Protein AF-A0A800J7D3-F1 (afdb_monomer)

Radius of gyration: 22.65 Å; Cα contacts (8 Å, |Δi|>4): 263; chains: 1; bounding box: 92×36×37 Å

Sequence (160 aa):
MRIATALFLLLSVSVANAQTPGSCELGTAQGDLSVSNVFARVFNTGSLFYGNTTTSGDGYVVPKFSGTSPMFAAGLWIGGTVDGDLRVAGSRYAGFTFWPGPLGEGAALPDPDDCSAYDRIYVVSQADVARYEGGEEPSADLAAWPVGLGAPAVTASGAP

Secondary structure (DSSP, 8-state):
-----------------PPPPPSSPPP--EEEE--TT-EEEEETTSEESB-TTSSTTBSEESSTTS---S-S-EE--EEEEETTEEEEE--SSS-----SS--BGGGBPPPTTTGGGG-------HHHHHHHHTTPPPPHHHHT--GGGTPPP--TTS--

Nearest PDB structures (foldseek):
  1xmw-assembly1_A  TM=3.090E-01  e=7.154E+00  unclassified
  3t2o-assembly1_B  TM=3.797E-01  e=9.828E+00  Escherichia coli K-12

Structure (mmCIF, N/CA/C/O backbone):
data_AF-A0A800J7D3-F1
#
_entry.id   AF-A0A800J7D3-F1
#
loop_
_atom_site.group_PDB
_atom_site.id
_atom_site.type_symbol
_atom_site.label_atom_id
_atom_site.label_alt_id
_atom_site.label_comp_id
_atom_site.label_asym_id
_atom_site.label_entity_id
_atom_site.label_seq_id
_atom_site.pdbx_PDB_ins_code
_atom_site.Cartn_x
_atom_site.Cartn_y
_atom_site.Cartn_z
_atom_site.occupancy
_atom_site.B_iso_or_equiv
_atom_site.auth_seq_id
_atom_site.auth_comp_id
_atom_site.auth_asym_id
_atom_site.auth_atom_id
_atom_site.pdbx_PDB_model_num
ATOM 1 N N . MET A 1 1 ? 70.742 -3.057 11.260 1.00 38.47 1 MET A N 1
ATOM 2 C CA . MET A 1 1 ? 69.594 -2.286 10.736 1.00 38.47 1 MET A CA 1
ATOM 3 C C . MET A 1 1 ? 68.434 -3.260 10.554 1.00 38.47 1 MET A C 1
ATOM 5 O O . MET A 1 1 ? 68.506 -4.097 9.668 1.00 38.47 1 MET A O 1
ATOM 9 N N . ARG A 1 2 ? 67.459 -3.280 11.473 1.00 38.62 2 ARG A N 1
ATOM 10 C CA . ARG A 1 2 ? 66.300 -4.189 11.411 1.00 38.62 2 ARG A CA 1
ATOM 11 C C . ARG A 1 2 ? 65.161 -3.448 10.716 1.00 38.62 2 ARG A C 1
ATOM 13 O O . ARG A 1 2 ? 64.673 -2.462 11.253 1.00 38.62 2 ARG A O 1
ATOM 20 N N . ILE A 1 3 ? 64.806 -3.884 9.512 1.00 45.62 3 ILE A N 1
ATOM 21 C CA . ILE A 1 3 ? 63.711 -3.313 8.726 1.00 45.62 3 ILE A CA 1
ATOM 22 C C . ILE A 1 3 ? 62.422 -3.956 9.242 1.00 45.62 3 ILE A C 1
ATOM 24 O O . ILE A 1 3 ? 62.222 -5.156 9.077 1.00 45.62 3 ILE A O 1
ATOM 28 N N . ALA A 1 4 ? 61.598 -3.178 9.941 1.00 47.19 4 ALA A N 1
ATOM 29 C CA . ALA A 1 4 ? 60.274 -3.603 10.372 1.00 47.19 4 ALA A CA 1
ATOM 30 C C . ALA A 1 4 ? 59.302 -3.430 9.198 1.00 47.19 4 ALA A C 1
ATOM 32 O O . ALA A 1 4 ? 59.005 -2.309 8.787 1.00 47.19 4 ALA A O 1
ATOM 33 N N . THR A 1 5 ? 58.836 -4.541 8.636 1.00 50.44 5 THR A N 1
ATOM 34 C CA . THR A 1 5 ? 57.803 -4.556 7.598 1.00 50.44 5 THR A CA 1
ATOM 35 C C . THR A 1 5 ? 56.455 -4.259 8.250 1.00 50.44 5 THR A C 1
ATOM 37 O O . THR A 1 5 ? 55.902 -5.100 8.956 1.00 50.44 5 THR A O 1
ATOM 40 N N . ALA A 1 6 ? 55.937 -3.047 8.055 1.00 53.97 6 ALA A N 1
ATOM 41 C CA . ALA A 1 6 ? 54.591 -2.684 8.478 1.00 53.97 6 ALA A CA 1
ATOM 42 C C . ALA A 1 6 ? 53.573 -3.342 7.533 1.00 53.97 6 ALA A C 1
ATOM 44 O O . ALA A 1 6 ? 53.457 -2.969 6.366 1.00 53.97 6 ALA A O 1
ATOM 45 N N . LEU A 1 7 ? 52.861 -4.349 8.037 1.00 52.78 7 LEU A N 1
ATOM 46 C CA . LEU A 1 7 ? 51.758 -5.003 7.341 1.00 52.78 7 LEU A CA 1
ATOM 47 C C . LEU A 1 7 ? 50.522 -4.094 7.436 1.00 52.78 7 LEU A C 1
ATOM 49 O O . LEU A 1 7 ? 49.871 -4.031 8.477 1.00 52.78 7 LEU A O 1
ATOM 53 N N . PHE A 1 8 ? 50.223 -3.352 6.3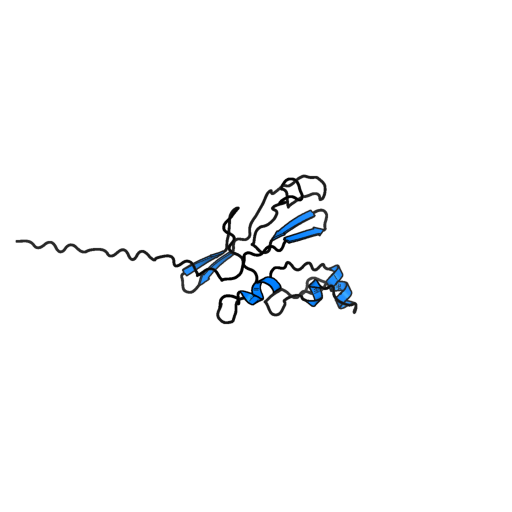70 1.00 52.53 8 PHE A N 1
ATOM 54 C CA . PHE A 1 8 ? 48.992 -2.567 6.263 1.00 52.53 8 PHE A CA 1
ATOM 55 C C . PHE A 1 8 ? 47.810 -3.518 6.025 1.00 52.53 8 PHE A C 1
ATOM 57 O O . PHE A 1 8 ? 47.655 -4.067 4.935 1.00 52.53 8 PHE A O 1
ATOM 64 N N . LEU A 1 9 ? 46.981 -3.727 7.053 1.00 52.44 9 LEU A N 1
ATOM 65 C CA . LEU A 1 9 ? 45.680 -4.379 6.907 1.00 52.44 9 LEU A CA 1
ATOM 66 C C . LEU A 1 9 ? 44.747 -3.431 6.137 1.00 52.44 9 LEU A C 1
ATOM 68 O O . LEU A 1 9 ? 44.285 -2.426 6.678 1.00 52.44 9 LEU A O 1
ATOM 72 N N . LEU A 1 10 ? 44.468 -3.747 4.875 1.00 54.66 10 LEU A N 1
ATOM 73 C CA . LEU A 1 10 ? 43.388 -3.125 4.113 1.00 54.66 10 LEU A CA 1
ATOM 74 C C . LEU A 1 10 ? 42.059 -3.674 4.648 1.00 54.66 10 LEU A C 1
ATOM 76 O O . LEU A 1 10 ? 41.654 -4.777 4.287 1.00 54.66 10 LEU A O 1
ATOM 80 N N . LEU A 1 11 ? 41.387 -2.927 5.530 1.00 57.66 11 LEU A N 1
ATOM 81 C CA . LEU A 1 11 ? 39.975 -3.175 5.813 1.00 57.66 11 LEU A CA 1
ATOM 82 C C . LEU A 1 11 ? 39.183 -2.865 4.539 1.00 57.66 11 LEU A C 1
ATOM 84 O O . LEU A 1 11 ? 39.008 -1.704 4.172 1.00 57.66 11 LEU A O 1
ATOM 88 N N . SER A 1 12 ? 38.704 -3.907 3.865 1.00 55.16 12 SER A N 1
ATOM 89 C CA . SER A 1 12 ? 37.679 -3.798 2.834 1.00 55.16 12 SER A CA 1
ATOM 90 C C . SER A 1 12 ? 36.377 -3.348 3.497 1.00 55.16 12 SER A C 1
ATOM 92 O O . SER A 1 12 ? 35.613 -4.161 4.013 1.00 55.16 12 SER A O 1
ATOM 94 N N . VAL A 1 13 ? 36.151 -2.036 3.538 1.00 54.34 13 VAL A N 1
ATOM 95 C CA . VAL A 1 13 ? 34.847 -1.475 3.888 1.00 54.34 13 VAL A CA 1
ATOM 96 C C . VAL A 1 13 ? 33.938 -1.743 2.696 1.00 54.34 13 VAL A C 1
ATOM 98 O O . VAL A 1 13 ? 34.091 -1.117 1.648 1.00 54.34 13 VAL A O 1
ATOM 101 N N . SER A 1 14 ? 33.025 -2.703 2.830 1.00 59.34 14 SER A N 1
ATOM 102 C CA . SER A 1 14 ? 31.955 -2.899 1.856 1.00 59.34 14 SER A CA 1
ATOM 103 C C . SER A 1 14 ? 31.122 -1.621 1.816 1.00 59.34 14 SER A C 1
ATOM 105 O O . SER A 1 14 ? 30.384 -1.318 2.754 1.00 59.34 14 SER A O 1
ATOM 107 N N . VAL A 1 15 ? 31.276 -0.830 0.757 1.00 50.34 15 VAL A N 1
ATOM 108 C CA . VAL A 1 15 ? 30.365 0.276 0.466 1.00 50.34 15 VAL A CA 1
ATOM 109 C C . VAL A 1 15 ? 29.001 -0.344 0.191 1.00 50.34 15 VAL A C 1
ATOM 111 O O . VAL A 1 15 ? 28.830 -1.063 -0.792 1.00 50.34 15 VAL A O 1
ATOM 114 N N . ALA A 1 16 ? 28.041 -0.103 1.083 1.00 53.47 16 ALA A N 1
ATOM 115 C CA . ALA A 1 16 ? 26.650 -0.432 0.828 1.00 53.47 16 ALA A CA 1
ATOM 116 C C . ALA A 1 16 ? 26.177 0.435 -0.346 1.00 53.47 16 ALA A C 1
ATOM 118 O O . ALA A 1 16 ? 25.929 1.630 -0.188 1.00 53.47 16 ALA A O 1
ATOM 119 N N . ASN A 1 17 ? 26.108 -0.150 -1.540 1.00 44.25 17 ASN A N 1
ATOM 120 C CA . ASN A 1 17 ? 25.505 0.506 -2.689 1.00 44.25 17 ASN A CA 1
ATOM 121 C C . ASN A 1 17 ? 23.988 0.505 -2.477 1.00 44.25 17 ASN A C 1
ATOM 123 O O . ASN A 1 17 ? 23.343 -0.542 -2.552 1.00 44.25 17 ASN A O 1
ATOM 127 N N . ALA A 1 18 ? 23.414 1.674 -2.188 1.00 50.22 18 ALA A N 1
ATOM 128 C CA . ALA A 1 18 ? 21.973 1.848 -2.294 1.00 50.22 18 ALA A CA 1
ATOM 129 C C . ALA A 1 18 ? 21.572 1.602 -3.757 1.00 50.22 18 ALA A C 1
ATOM 131 O O . ALA A 1 18 ? 22.239 2.091 -4.670 1.00 50.22 18 ALA A O 1
ATOM 132 N N . GLN A 1 19 ? 20.515 0.818 -3.984 1.00 53.25 19 GLN A N 1
ATOM 133 C CA . GLN A 1 19 ? 19.935 0.686 -5.322 1.00 53.25 19 GLN A CA 1
ATOM 134 C C . GLN A 1 19 ? 19.548 2.082 -5.819 1.00 53.25 19 GLN A C 1
ATOM 136 O O . GLN A 1 19 ? 19.038 2.887 -5.037 1.00 53.25 19 GLN A O 1
ATOM 141 N N . THR A 1 20 ? 19.797 2.375 -7.096 1.00 57.12 20 THR A N 1
ATOM 142 C CA . THR A 1 20 ? 19.298 3.601 -7.720 1.00 57.12 20 THR A CA 1
ATOM 143 C C . THR A 1 20 ? 17.775 3.619 -7.566 1.00 57.12 20 THR A C 1
ATOM 145 O O . THR A 1 20 ? 17.130 2.675 -8.031 1.00 57.12 20 THR A O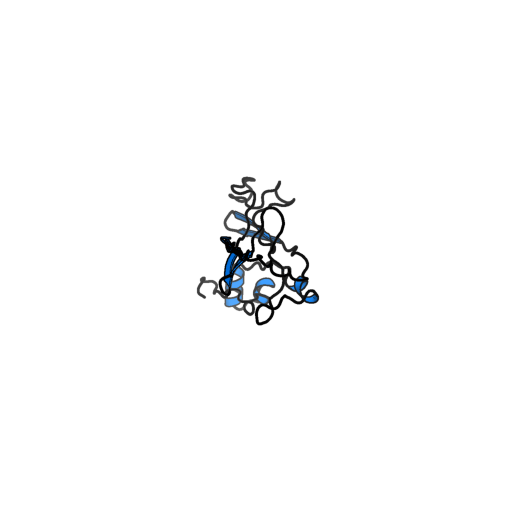 1
ATOM 148 N N . PRO A 1 21 ? 17.189 4.629 -6.895 1.00 59.28 21 PRO A N 1
ATOM 149 C CA . PRO A 1 21 ? 15.741 4.783 -6.865 1.00 59.28 21 PRO A CA 1
ATOM 150 C C . PRO A 1 21 ? 15.219 4.836 -8.302 1.00 59.28 21 PRO A C 1
ATOM 152 O O . PRO A 1 21 ? 15.847 5.468 -9.155 1.00 59.28 21 PRO A O 1
ATOM 155 N N . GLY A 1 22 ? 14.096 4.172 -8.576 1.00 65.75 22 GLY A N 1
ATOM 156 C CA . GLY A 1 22 ? 13.409 4.329 -9.857 1.00 65.75 22 GLY A CA 1
ATOM 157 C C . GLY A 1 22 ? 13.061 5.796 -10.127 1.00 65.75 22 GLY A C 1
ATOM 158 O O . GLY A 1 22 ? 13.012 6.619 -9.214 1.00 65.75 22 GLY A O 1
ATOM 159 N N . SER A 1 23 ? 12.811 6.125 -11.390 1.00 79.00 23 SER A N 1
ATOM 160 C CA . SER A 1 23 ? 12.396 7.467 -11.821 1.00 79.00 23 SER A CA 1
ATOM 161 C C . SER A 1 23 ? 10.894 7.728 -11.667 1.00 79.00 23 SER A C 1
ATOM 163 O O . SER A 1 23 ? 10.440 8.815 -12.009 1.00 79.00 23 SER A O 1
ATOM 165 N N . CYS A 1 24 ? 10.127 6.761 -11.155 1.00 85.94 24 CYS A N 1
ATOM 166 C CA . CYS A 1 24 ? 8.724 6.962 -10.812 1.00 85.94 24 CYS A CA 1
ATOM 167 C C . CYS A 1 24 ? 8.568 8.045 -9.742 1.00 85.94 24 CYS A C 1
ATOM 169 O O . CYS A 1 24 ? 9.312 8.079 -8.755 1.00 85.94 24 CYS A O 1
ATOM 171 N N . GLU A 1 25 ? 7.527 8.862 -9.881 1.00 88.06 25 GLU A N 1
ATOM 172 C CA . GLU A 1 25 ? 7.073 9.702 -8.779 1.00 88.06 25 GLU A CA 1
ATOM 173 C C . GLU A 1 25 ? 6.602 8.844 -7.596 1.00 88.06 25 GLU A C 1
ATOM 175 O O . GLU A 1 25 ? 6.248 7.667 -7.729 1.00 88.06 25 GLU A O 1
ATOM 180 N N . LEU A 1 26 ? 6.635 9.437 -6.403 1.00 88.50 26 LEU A N 1
ATOM 181 C CA . LEU A 1 26 ? 6.123 8.776 -5.214 1.00 88.50 26 LEU A CA 1
ATOM 182 C C . LEU A 1 26 ? 4.608 8.585 -5.350 1.00 88.50 26 LEU A C 1
ATOM 184 O O . LEU A 1 26 ? 3.899 9.533 -5.679 1.00 88.50 26 LEU A O 1
ATOM 188 N N . GLY A 1 27 ? 4.127 7.380 -5.038 1.00 90.50 27 GLY A N 1
ATOM 189 C CA . GLY A 1 27 ? 2.701 7.069 -5.073 1.00 90.50 27 GLY A CA 1
ATOM 190 C C . GLY A 1 27 ? 1.873 7.982 -4.166 1.00 90.50 27 GLY A C 1
ATOM 191 O O . GLY A 1 27 ? 2.297 8.367 -3.071 1.00 90.50 27 GLY A O 1
ATOM 192 N N . THR A 1 28 ? 0.679 8.323 -4.634 1.00 91.88 28 THR A N 1
ATOM 193 C CA . THR A 1 28 ? -0.289 9.173 -3.935 1.00 91.88 28 THR A CA 1
ATOM 194 C C . THR A 1 28 ? -1.571 8.426 -3.573 1.00 91.88 28 THR A C 1
ATOM 196 O O . THR A 1 28 ? -2.398 8.956 -2.823 1.00 91.88 28 THR A O 1
ATOM 199 N N . ALA A 1 29 ? -1.740 7.190 -4.056 1.00 93.38 29 ALA A N 1
ATOM 200 C CA . ALA A 1 29 ? -2.944 6.412 -3.826 1.00 93.38 29 ALA A CA 1
ATOM 201 C C . ALA A 1 29 ? -3.189 6.115 -2.342 1.00 93.38 29 ALA A C 1
ATOM 203 O O . ALA A 1 29 ? -2.306 5.707 -1.580 1.00 93.38 29 ALA A O 1
ATOM 204 N N . GLN A 1 30 ? -4.457 6.255 -1.966 1.00 92.25 30 GLN A N 1
ATOM 205 C CA . GLN A 1 30 ? -4.977 6.005 -0.631 1.00 92.25 30 GLN A CA 1
ATOM 206 C C . GLN A 1 30 ? -6.237 5.147 -0.743 1.00 92.25 30 GLN A C 1
ATOM 208 O O . GLN A 1 30 ? -7.093 5.400 -1.589 1.00 92.25 30 GLN A O 1
ATOM 213 N N . GLY A 1 31 ? -6.364 4.158 0.137 1.00 91.56 31 GLY A N 1
ATOM 214 C CA . GLY A 1 31 ? -7.504 3.251 0.199 1.00 91.56 31 GLY A CA 1
ATOM 215 C C . GLY A 1 31 ? -8.004 3.108 1.628 1.00 91.56 31 GLY A C 1
ATOM 216 O O . GLY A 1 31 ? -7.212 3.116 2.570 1.00 91.56 31 GLY A O 1
ATOM 217 N N . ASP A 1 32 ? -9.318 2.955 1.779 1.00 91.19 32 ASP A N 1
ATOM 218 C CA . ASP A 1 32 ? -9.971 2.809 3.077 1.00 91.19 32 ASP A CA 1
ATOM 219 C C . ASP A 1 32 ? -10.668 1.444 3.163 1.00 91.19 32 ASP A C 1
ATOM 221 O O . ASP A 1 32 ? -11.627 1.159 2.446 1.00 91.19 32 ASP A O 1
ATOM 225 N N . LEU A 1 33 ? -10.214 0.601 4.088 1.00 90.25 33 LEU A N 1
ATOM 226 C CA . LEU A 1 33 ? -10.900 -0.618 4.491 1.00 90.25 33 LEU A CA 1
ATOM 227 C C . LEU A 1 33 ? -11.909 -0.273 5.589 1.00 90.25 33 LEU A C 1
ATOM 229 O O . LEU A 1 33 ? -11.547 0.210 6.660 1.00 90.25 33 LEU A O 1
ATOM 233 N N . SER A 1 34 ? -13.190 -0.520 5.324 1.00 90.88 34 SER A N 1
ATOM 234 C CA . SER A 1 34 ? -14.289 0.006 6.144 1.00 90.88 34 SER A CA 1
ATOM 235 C C . SER A 1 34 ? -15.335 -1.060 6.480 1.00 90.88 34 SER A C 1
ATOM 237 O O . SER A 1 34 ? -16.540 -0.837 6.333 1.00 90.88 34 SER A O 1
ATOM 239 N N . VAL A 1 35 ? -14.877 -2.227 6.932 1.00 90.81 35 VAL A N 1
ATOM 240 C CA . VAL A 1 35 ? -15.676 -3.450 7.123 1.00 90.81 35 VAL A CA 1
ATOM 241 C C . VAL A 1 35 ? -15.542 -3.997 8.546 1.00 90.81 35 VAL A C 1
ATOM 243 O O . VAL A 1 35 ? -14.636 -3.615 9.280 1.00 90.81 35 VAL A O 1
ATOM 246 N N . SER A 1 36 ? -16.450 -4.886 8.959 1.00 91.25 36 SER A N 1
ATOM 247 C CA . SER A 1 36 ? -16.349 -5.634 10.229 1.00 91.25 36 SER A CA 1
ATOM 248 C C . SER A 1 36 ? -16.119 -4.772 11.482 1.00 91.25 36 SER A C 1
ATOM 250 O O . SER A 1 36 ? -15.405 -5.173 12.395 1.00 91.25 36 SER A O 1
ATOM 252 N N . ASN A 1 37 ? -16.736 -3.585 11.539 1.00 94.75 37 ASN A N 1
ATOM 253 C CA . ASN A 1 37 ? -16.579 -2.620 12.636 1.00 94.75 37 ASN A CA 1
ATOM 254 C C . ASN A 1 37 ? -15.138 -2.097 12.828 1.00 94.75 37 ASN A C 1
ATOM 256 O O . ASN A 1 37 ? -14.762 -1.675 13.922 1.00 94.75 37 ASN A O 1
ATOM 260 N N . VAL A 1 38 ? -14.355 -2.081 11.749 1.00 93.81 38 VAL A N 1
ATOM 261 C CA . VAL A 1 38 ? -13.009 -1.510 11.671 1.00 93.81 38 VAL A CA 1
ATOM 262 C C . VAL A 1 38 ? -12.982 -0.461 10.559 1.00 93.81 38 VAL A C 1
ATOM 264 O O . VAL A 1 38 ? -13.587 -0.642 9.499 1.00 93.81 38 VAL A O 1
ATOM 267 N N . PHE A 1 39 ? -12.292 0.649 10.805 1.00 93.50 39 PHE A N 1
ATOM 268 C CA . PHE A 1 39 ? -11.818 1.545 9.753 1.00 93.50 39 PHE A CA 1
ATOM 269 C C . PHE A 1 39 ? -10.294 1.496 9.726 1.00 93.50 39 PHE A C 1
ATOM 271 O O . PHE A 1 39 ? -9.665 1.651 10.771 1.00 93.50 39 PHE A O 1
ATOM 278 N N . ALA A 1 40 ? -9.715 1.282 8.550 1.00 93.88 40 ALA A N 1
ATOM 279 C CA . ALA A 1 40 ? -8.279 1.243 8.349 1.00 93.88 40 ALA A CA 1
ATOM 280 C C . ALA A 1 40 ? -7.912 1.912 7.024 1.00 93.88 40 ALA A C 1
ATOM 282 O O . ALA A 1 40 ? -8.416 1.531 5.973 1.00 93.88 40 ALA A O 1
ATOM 283 N N . ARG A 1 41 ? -7.003 2.877 7.072 1.00 93.25 41 ARG A N 1
ATOM 284 C CA . ARG A 1 41 ? -6.451 3.550 5.902 1.00 93.25 41 ARG A CA 1
ATOM 285 C C . ARG A 1 41 ? -5.114 2.949 5.507 1.00 93.25 41 ARG A C 1
ATOM 287 O O . ARG A 1 41 ? -4.275 2.680 6.366 1.00 93.25 41 ARG A O 1
ATOM 294 N N . VAL A 1 42 ? -4.899 2.786 4.212 1.00 93.50 42 VAL A N 1
ATOM 295 C CA . VAL A 1 42 ? -3.663 2.260 3.630 1.00 93.50 42 VAL A CA 1
ATOM 296 C C . VAL A 1 42 ? -3.193 3.145 2.481 1.00 93.50 42 VAL A C 1
ATOM 298 O O . VAL A 1 42 ? -4.001 3.797 1.818 1.00 93.50 42 VAL A O 1
ATOM 301 N N . PHE A 1 43 ? -1.882 3.160 2.253 1.00 93.06 43 PHE A N 1
ATOM 302 C CA . PHE A 1 43 ? -1.233 3.910 1.182 1.00 93.06 43 PHE A CA 1
ATOM 303 C C . PHE A 1 43 ? -0.339 2.968 0.375 1.00 93.06 43 PHE A C 1
ATOM 305 O O . PHE A 1 43 ? 0.273 2.054 0.932 1.00 93.06 43 PHE A O 1
ATOM 312 N N . ASN A 1 44 ? -0.202 3.208 -0.926 1.00 92.38 44 ASN A N 1
ATOM 313 C CA . ASN A 1 44 ? 0.674 2.395 -1.778 1.00 92.38 44 ASN A CA 1
ATOM 314 C C . ASN A 1 44 ? 2.171 2.722 -1.607 1.00 92.38 44 ASN A C 1
ATOM 316 O O . ASN A 1 44 ? 3.023 2.059 -2.188 1.00 92.38 44 ASN A O 1
ATOM 320 N N . THR A 1 45 ? 2.499 3.689 -0.750 1.00 92.38 45 THR A N 1
ATOM 321 C CA . THR A 1 45 ? 3.862 4.015 -0.305 1.00 92.38 45 THR A CA 1
ATOM 322 C C . THR A 1 45 ? 4.357 3.125 0.841 1.00 92.38 45 THR A C 1
ATOM 324 O O . THR A 1 45 ? 5.440 3.354 1.383 1.00 92.38 45 THR A O 1
ATOM 327 N N . GLY A 1 46 ? 3.563 2.128 1.251 1.00 91.94 46 GLY A N 1
ATOM 328 C CA . GLY A 1 46 ? 3.854 1.236 2.376 1.00 91.94 46 GLY A CA 1
ATOM 329 C C . GLY A 1 46 ? 3.495 1.818 3.747 1.00 91.94 46 GLY A C 1
ATOM 330 O O . GLY A 1 46 ? 3.594 1.109 4.748 1.00 91.94 46 GLY A O 1
ATOM 331 N N . SER A 1 47 ? 3.049 3.078 3.809 1.00 92.00 47 SER A N 1
ATOM 332 C CA . SER A 1 47 ? 2.462 3.668 5.015 1.00 92.00 47 SER A CA 1
ATOM 333 C C . SER A 1 47 ? 1.100 3.043 5.307 1.00 92.00 47 SER A C 1
ATOM 335 O O . SER A 1 47 ? 0.292 2.824 4.402 1.00 92.00 47 SER A O 1
ATOM 337 N N . LEU A 1 48 ? 0.820 2.786 6.580 1.00 93.50 48 LEU A N 1
ATOM 338 C CA . LEU A 1 48 ? -0.447 2.244 7.049 1.00 93.50 48 LEU A CA 1
ATOM 339 C C . LEU A 1 48 ? -0.985 3.115 8.179 1.00 93.50 48 LEU A C 1
ATOM 341 O O . LEU A 1 48 ? -0.237 3.627 9.011 1.00 93.50 48 LEU A O 1
ATOM 345 N N . PHE A 1 49 ? -2.306 3.223 8.245 1.00 93.56 49 PHE A N 1
ATOM 346 C CA . PHE A 1 49 ? -3.050 3.698 9.411 1.00 93.56 49 PHE A CA 1
ATOM 347 C C . PHE A 1 49 ? -2.836 5.156 9.796 1.00 93.56 49 PHE A C 1
ATOM 349 O O . PHE A 1 49 ? -3.397 5.603 10.787 1.00 93.56 49 PHE A O 1
ATOM 356 N N . TYR A 1 50 ? -2.094 5.921 9.003 1.00 90.38 50 TYR A N 1
ATOM 357 C CA . TYR A 1 50 ? -2.033 7.361 9.171 1.00 90.38 50 TYR A CA 1
ATOM 358 C C . TYR A 1 50 ? -3.343 7.994 8.684 1.00 90.38 50 TYR A C 1
ATOM 360 O O . TYR A 1 50 ? -3.752 7.802 7.539 1.00 90.38 50 TYR A O 1
ATOM 368 N N . GLY A 1 51 ? -4.019 8.756 9.545 1.00 83.25 51 GLY A N 1
ATOM 369 C CA . GLY A 1 51 ? -5.328 9.347 9.238 1.00 83.25 51 GLY A CA 1
ATOM 370 C C . GLY A 1 51 ? -5.263 10.577 8.338 1.00 83.25 51 GLY A C 1
ATOM 371 O O . GLY A 1 51 ? -6.309 11.083 7.925 1.00 83.25 51 GLY A O 1
ATOM 372 N N . ASN A 1 52 ? -4.053 11.057 8.021 1.00 78.81 52 ASN A N 1
ATOM 373 C CA . ASN A 1 52 ? -3.822 12.300 7.290 1.00 78.81 52 ASN A CA 1
ATOM 374 C C . ASN A 1 52 ? -4.712 13.424 7.862 1.00 78.81 52 ASN A C 1
ATOM 376 O O . ASN A 1 52 ? -4.692 13.675 9.068 1.00 78.81 52 ASN A O 1
ATOM 380 N N . THR A 1 53 ? -5.554 14.049 7.041 1.00 70.06 53 THR A N 1
ATOM 381 C CA . THR A 1 53 ? -6.494 15.097 7.462 1.00 70.06 53 THR A CA 1
ATOM 382 C C . THR A 1 53 ? -7.877 14.578 7.868 1.00 70.06 53 THR A C 1
ATOM 384 O O . THR A 1 53 ? -8.709 15.359 8.319 1.00 70.06 53 THR A O 1
ATOM 387 N N . THR A 1 54 ? -8.177 13.287 7.698 1.00 60.75 54 THR A N 1
ATOM 388 C CA . THR A 1 54 ? -9.570 12.798 7.634 1.00 60.75 54 THR A CA 1
ATOM 389 C C . THR A 1 54 ? -10.110 12.246 8.957 1.00 60.75 54 THR A C 1
ATOM 391 O O . THR A 1 54 ? -11.277 11.866 9.032 1.00 60.75 54 THR A O 1
ATOM 394 N N . THR A 1 55 ? -9.310 12.184 10.025 1.00 63.09 55 THR A N 1
ATOM 395 C CA . THR A 1 55 ? -9.741 11.569 11.301 1.00 63.09 55 THR A CA 1
ATOM 396 C C . THR A 1 55 ? -8.918 12.069 12.493 1.00 63.09 55 THR A C 1
ATOM 398 O O . THR A 1 55 ? -8.380 11.285 13.260 1.00 63.09 55 THR A O 1
ATOM 401 N N . SER A 1 56 ? -8.712 13.383 12.626 1.00 73.06 56 SER A N 1
ATOM 402 C CA . SER A 1 56 ? -7.842 13.941 13.687 1.00 73.06 56 SER A CA 1
ATOM 403 C C . SER A 1 56 ? -6.413 13.353 13.710 1.00 73.06 56 SER A C 1
ATOM 405 O O . SER A 1 56 ? -5.730 13.431 14.727 1.00 73.06 56 SER A O 1
ATOM 407 N N . GLY A 1 57 ? -5.956 12.777 12.589 1.00 81.88 57 GLY A N 1
ATOM 408 C CA . GLY A 1 57 ? -4.680 12.067 12.458 1.00 81.88 57 GLY A CA 1
ATOM 409 C C . GLY A 1 57 ? -4.755 10.533 12.537 1.00 81.88 57 GLY A C 1
ATOM 410 O O . GLY A 1 57 ? -3.770 9.886 12.192 1.00 81.88 57 GLY A O 1
ATOM 411 N N . ASP A 1 58 ? -5.902 9.940 12.884 1.00 88.94 58 ASP A N 1
ATOM 412 C CA . ASP A 1 58 ? -6.050 8.499 13.146 1.00 88.94 58 ASP A CA 1
ATOM 413 C C . ASP A 1 58 ? -6.613 7.691 11.969 1.00 88.94 58 ASP A C 1
ATOM 415 O O . ASP A 1 58 ? -7.795 7.738 11.655 1.00 88.94 58 ASP A O 1
ATOM 419 N N . GLY A 1 59 ? -5.798 6.865 11.326 1.00 93.38 59 GLY A N 1
ATOM 420 C CA . GLY A 1 59 ? -6.237 6.037 10.198 1.00 93.38 59 GLY A CA 1
ATOM 421 C C . GLY A 1 59 ? -6.596 4.604 10.578 1.00 93.38 59 GLY A C 1
ATOM 422 O O . GLY A 1 59 ? -6.863 3.822 9.674 1.00 93.38 59 GLY A O 1
ATOM 423 N N . TYR A 1 60 ? -6.589 4.227 11.860 1.00 95.06 60 TYR A N 1
ATOM 424 C CA . TYR A 1 60 ? -6.985 2.892 12.322 1.00 95.06 60 TYR A CA 1
ATOM 425 C C . TYR A 1 60 ? -7.901 2.975 13.541 1.00 95.06 60 TYR A C 1
ATOM 427 O O . TYR A 1 60 ? -7.447 3.136 14.667 1.00 95.06 60 TYR A O 1
ATOM 435 N N . VAL A 1 61 ? -9.211 2.869 13.316 1.00 94.19 61 VAL A N 1
ATOM 436 C CA . VAL A 1 61 ? -10.243 3.130 14.328 1.00 94.19 61 VAL A CA 1
ATOM 437 C C . VAL A 1 61 ? -11.037 1.862 14.607 1.00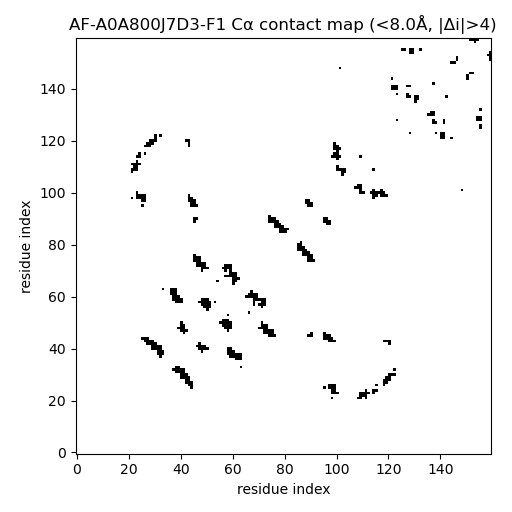 94.19 61 VAL A C 1
ATOM 439 O O . VAL A 1 61 ? -11.698 1.314 13.717 1.00 94.19 61 VAL A O 1
ATOM 442 N N . VAL A 1 62 ? -10.989 1.416 15.863 1.00 94.44 62 VAL A N 1
ATOM 443 C CA . VAL A 1 62 ? -11.669 0.207 16.341 1.00 94.44 62 VAL A CA 1
ATOM 444 C C . VAL A 1 62 ? -12.205 0.448 17.758 1.00 94.44 62 VAL A C 1
ATOM 446 O O . VAL A 1 62 ? -11.407 0.693 18.660 1.00 94.44 62 VAL A O 1
ATOM 449 N N . PRO A 1 63 ? -13.526 0.338 18.003 1.00 94.06 63 PRO A N 1
ATOM 450 C CA . PRO A 1 63 ? -14.602 0.132 17.029 1.00 94.06 63 PRO A CA 1
ATOM 451 C C . PRO A 1 63 ? -14.722 1.279 16.023 1.00 94.06 63 PRO A C 1
ATOM 453 O O . PRO A 1 63 ? -14.458 2.432 16.369 1.00 94.06 63 PRO A O 1
ATOM 456 N N . LYS A 1 64 ? -15.174 0.991 14.801 1.00 90.56 64 LYS A N 1
ATOM 457 C CA . LYS A 1 64 ? -15.469 2.012 13.788 1.00 90.56 64 LYS A CA 1
ATOM 458 C C . LYS A 1 64 ? -16.396 3.085 14.381 1.00 90.56 64 LYS A C 1
ATOM 460 O O . LYS A 1 64 ? -17.323 2.771 15.120 1.00 90.56 64 LYS A O 1
ATOM 465 N N . PHE A 1 65 ? -16.122 4.354 14.073 1.00 86.81 65 PHE A N 1
ATOM 466 C CA . PHE A 1 65 ? -16.820 5.545 14.601 1.00 86.81 65 PHE A CA 1
ATOM 467 C C . PHE A 1 65 ? -16.636 5.859 16.093 1.00 86.81 65 PHE A C 1
ATOM 469 O O . PHE A 1 65 ? -17.141 6.880 16.548 1.00 86.81 65 PHE A O 1
ATOM 476 N N . SER A 1 66 ? -15.891 5.054 16.857 1.00 91.25 66 SER A N 1
ATOM 477 C CA . SER A 1 66 ? -15.608 5.366 18.268 1.00 91.25 66 SER A CA 1
ATOM 478 C C . SER A 1 66 ? -14.719 6.599 18.458 1.00 91.25 66 SER A C 1
ATOM 480 O O . SER A 1 66 ? -14.617 7.112 19.569 1.00 91.25 66 SER A O 1
ATOM 482 N N . GLY A 1 67 ? -14.010 7.024 17.404 1.00 86.50 67 GLY A N 1
ATOM 483 C CA . GLY A 1 67 ? -12.923 7.998 17.507 1.00 86.50 67 GLY A CA 1
ATOM 484 C C . GLY A 1 67 ? -11.722 7.485 18.310 1.00 86.50 67 GLY A C 1
ATOM 485 O O . GLY A 1 67 ? -10.831 8.263 18.620 1.00 86.50 67 GLY A O 1
ATOM 486 N N . THR A 1 68 ? -11.696 6.196 18.670 1.00 89.50 68 THR A N 1
ATOM 487 C CA . THR A 1 68 ? -10.592 5.569 19.398 1.00 89.50 68 THR A CA 1
ATOM 488 C C . THR A 1 68 ? -9.697 4.814 18.429 1.00 89.50 68 THR A C 1
ATOM 490 O O . THR A 1 68 ? -10.150 3.928 17.698 1.00 89.50 68 THR A O 1
ATOM 493 N N . SER A 1 69 ? -8.413 5.152 18.463 1.00 92.31 69 SER A N 1
ATOM 494 C CA . SER A 1 69 ? -7.378 4.540 17.644 1.00 92.31 69 SER A CA 1
ATOM 495 C C . SER A 1 69 ? -6.356 3.841 18.537 1.00 92.31 69 SER A C 1
ATOM 497 O O . SER A 1 69 ? -5.655 4.510 19.300 1.00 92.31 69 SER A O 1
ATOM 499 N N . PRO A 1 70 ? -6.245 2.501 18.496 1.00 92.38 70 PRO A N 1
ATOM 500 C CA . PRO A 1 70 ? -5.200 1.801 19.239 1.00 92.38 70 PRO A CA 1
ATOM 501 C C . PRO A 1 70 ? -3.814 1.967 18.595 1.00 92.38 70 PRO A C 1
ATOM 503 O O . PRO A 1 70 ? -2.814 1.565 19.186 1.00 92.38 70 PRO A O 1
ATOM 506 N N . MET A 1 71 ? -3.739 2.518 17.380 1.00 91.19 71 MET A N 1
ATOM 507 C CA . MET A 1 71 ? -2.505 2.641 16.615 1.00 91.19 71 MET A CA 1
ATOM 508 C C . MET A 1 71 ? -2.557 3.875 15.720 1.00 91.19 71 MET A C 1
ATOM 510 O O . MET A 1 71 ? -3.319 3.929 14.762 1.00 91.19 71 MET A O 1
ATOM 514 N N . PHE A 1 72 ? -1.686 4.837 16.010 1.00 88.88 72 PHE A N 1
ATOM 515 C CA . PHE A 1 72 ? -1.612 6.096 15.270 1.00 88.88 72 PHE A CA 1
ATOM 516 C C . PHE A 1 72 ? -1.087 5.933 13.832 1.00 88.88 72 PHE A C 1
ATOM 518 O O . PHE A 1 72 ? -1.582 6.579 12.915 1.00 88.88 72 PHE A O 1
ATOM 525 N N . ALA A 1 73 ? -0.069 5.090 13.631 1.00 91.31 73 ALA A N 1
ATOM 526 C CA . ALA A 1 73 ? 0.515 4.796 12.323 1.00 91.31 73 ALA A CA 1
ATOM 527 C C . ALA A 1 73 ? 1.311 3.482 12.369 1.00 91.31 73 ALA A C 1
ATOM 529 O O . ALA A 1 73 ? 1.855 3.115 13.413 1.00 91.31 73 ALA A O 1
ATOM 530 N N . ALA A 1 74 ? 1.429 2.811 11.226 1.00 92.62 74 ALA A N 1
ATOM 531 C CA . ALA A 1 74 ? 2.362 1.710 10.999 1.00 92.62 74 ALA A CA 1
ATOM 532 C C . ALA A 1 74 ? 2.965 1.802 9.589 1.00 92.62 74 ALA A C 1
ATOM 534 O O . ALA A 1 74 ? 2.609 2.674 8.800 1.00 92.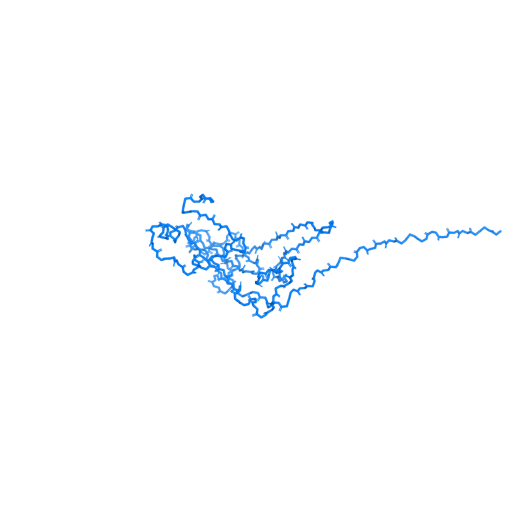62 74 ALA A O 1
ATOM 535 N N . GLY A 1 75 ? 3.892 0.904 9.261 1.00 93.12 75 GLY A N 1
ATOM 536 C CA . GLY A 1 75 ? 4.475 0.834 7.926 1.00 93.12 75 GLY A CA 1
ATOM 537 C C . GLY A 1 75 ? 4.953 -0.570 7.585 1.00 93.12 75 GLY A C 1
ATOM 538 O O . GLY A 1 75 ? 5.405 -1.308 8.462 1.00 93.12 75 GLY A O 1
ATOM 539 N N . LEU A 1 76 ? 4.847 -0.930 6.309 1.00 93.50 76 LEU A N 1
ATOM 540 C CA . LEU A 1 76 ? 5.353 -2.187 5.770 1.00 93.50 76 LEU A CA 1
ATOM 541 C C . LEU A 1 76 ? 6.864 -2.118 5.604 1.00 93.50 76 LEU A C 1
ATOM 543 O O . LEU A 1 76 ? 7.391 -1.196 4.984 1.00 93.50 76 LEU A O 1
ATOM 547 N N . TRP A 1 77 ? 7.560 -3.090 6.181 1.00 93.75 77 TRP A N 1
ATOM 548 C CA . TRP A 1 77 ? 8.999 -3.255 6.030 1.00 93.75 77 TRP A CA 1
ATOM 549 C C . TRP A 1 77 ? 9.242 -4.648 5.459 1.00 93.75 77 TRP A C 1
ATOM 551 O O . TRP A 1 77 ? 8.809 -5.644 6.037 1.00 93.75 77 TRP A O 1
ATOM 561 N N . ILE A 1 78 ? 9.913 -4.714 4.317 1.00 93.19 78 ILE A N 1
ATOM 562 C CA . ILE A 1 78 ? 10.239 -5.951 3.612 1.00 93.19 78 ILE A CA 1
ATOM 563 C C . ILE A 1 78 ? 11.750 -5.996 3.446 1.00 93.19 78 ILE A C 1
ATOM 565 O O . ILE A 1 78 ? 12.365 -5.020 3.026 1.00 93.19 78 ILE A O 1
ATOM 569 N N . GLY A 1 79 ? 12.360 -7.129 3.772 1.00 93.44 79 GLY A N 1
ATOM 570 C CA . GLY A 1 79 ? 13.792 -7.322 3.607 1.00 93.44 79 GLY A CA 1
ATOM 571 C C . GLY A 1 79 ? 14.128 -8.740 3.181 1.00 93.44 79 GLY A C 1
ATOM 572 O O . GLY A 1 79 ? 13.385 -9.678 3.463 1.00 93.44 79 GLY A O 1
ATOM 573 N N . GLY A 1 80 ? 15.260 -8.883 2.503 1.00 93.75 80 GLY A N 1
ATOM 574 C CA . GLY A 1 80 ? 15.767 -10.163 2.028 1.00 93.75 80 GLY A CA 1
ATOM 575 C C . GLY A 1 80 ? 17.219 -10.064 1.581 1.00 93.75 80 GLY A C 1
ATOM 576 O O . GLY A 1 80 ? 17.792 -8.977 1.514 1.00 93.75 80 GLY A O 1
ATOM 577 N N . THR A 1 81 ? 17.818 -11.210 1.281 1.00 93.44 81 THR A N 1
ATOM 578 C CA . THR A 1 81 ? 19.190 -11.290 0.777 1.00 93.44 81 THR A CA 1
ATOM 579 C C . THR A 1 81 ? 19.170 -11.619 -0.711 1.00 93.44 81 THR A C 1
ATOM 581 O O . THR A 1 81 ? 18.514 -12.575 -1.114 1.00 93.44 81 THR A O 1
ATOM 584 N N . VAL A 1 82 ? 19.903 -10.849 -1.515 1.00 86.94 82 VAL A N 1
ATOM 585 C CA . VAL A 1 82 ? 20.106 -11.085 -2.953 1.00 86.94 82 VAL A CA 1
ATOM 586 C C . VAL A 1 82 ? 21.608 -11.150 -3.190 1.00 86.94 82 VAL A C 1
ATOM 588 O O . VAL A 1 82 ? 22.312 -10.205 -2.848 1.00 86.94 82 VAL A O 1
ATOM 591 N N . ASP A 1 83 ? 22.104 -12.280 -3.697 1.00 91.31 83 ASP A N 1
ATOM 592 C CA . ASP A 1 83 ? 23.537 -12.526 -3.940 1.00 91.31 83 ASP A CA 1
ATOM 593 C C . ASP A 1 83 ? 24.449 -12.289 -2.719 1.00 91.31 83 ASP A C 1
ATOM 595 O O . ASP A 1 83 ? 25.606 -11.899 -2.840 1.00 91.31 83 ASP A O 1
ATOM 599 N N . GLY A 1 84 ? 23.929 -12.542 -1.515 1.00 92.06 84 GLY A N 1
ATOM 600 C CA . GLY A 1 84 ? 24.648 -12.332 -0.253 1.00 92.06 84 GLY A CA 1
ATOM 601 C C . GLY A 1 84 ? 24.492 -10.930 0.346 1.00 92.06 84 GLY A C 1
ATOM 602 O O . GLY A 1 84 ? 24.815 -10.745 1.519 1.00 92.06 84 GLY A O 1
ATOM 603 N N . ASP A 1 85 ? 23.910 -9.980 -0.389 1.00 89.56 85 ASP A N 1
ATOM 604 C CA . ASP A 1 85 ? 23.671 -8.618 0.087 1.00 89.56 85 ASP A CA 1
ATOM 605 C C . ASP A 1 85 ? 22.274 -8.450 0.687 1.00 89.56 85 ASP A C 1
ATOM 607 O O . ASP A 1 85 ? 21.267 -8.851 0.101 1.00 89.56 85 ASP A O 1
ATOM 611 N N . LEU A 1 86 ? 22.198 -7.788 1.845 1.00 90.88 86 LEU A N 1
ATOM 612 C CA . LEU A 1 86 ? 20.929 -7.391 2.451 1.00 90.88 86 LEU A CA 1
ATOM 613 C C . LEU A 1 86 ? 20.276 -6.261 1.640 1.00 90.88 86 LEU A C 1
ATOM 615 O O . LEU A 1 86 ? 20.876 -5.211 1.412 1.00 90.88 86 LEU A O 1
ATOM 619 N N . ARG A 1 87 ? 19.010 -6.452 1.271 1.00 88.94 87 ARG A N 1
ATOM 620 C CA . ARG A 1 87 ? 18.139 -5.461 0.630 1.00 88.94 87 ARG A CA 1
ATOM 621 C C . ARG A 1 87 ? 16.914 -5.247 1.513 1.00 88.94 87 ARG A C 1
ATOM 623 O O . ARG A 1 87 ? 16.324 -6.219 1.979 1.00 88.94 87 ARG A O 1
ATOM 630 N N . VAL A 1 88 ? 16.539 -3.992 1.756 1.00 90.81 88 VAL A N 1
ATOM 631 C CA . VAL A 1 88 ? 15.389 -3.637 2.603 1.00 90.81 88 VAL A CA 1
ATOM 632 C C . VAL A 1 88 ? 14.616 -2.486 1.970 1.00 90.81 88 VAL A C 1
ATOM 634 O O . VAL A 1 88 ? 15.212 -1.479 1.593 1.00 90.81 88 VAL A O 1
ATOM 637 N N . ALA A 1 89 ? 13.297 -2.631 1.909 1.00 90.44 89 ALA A N 1
ATOM 638 C CA . ALA A 1 89 ? 12.337 -1.560 1.701 1.00 90.44 89 ALA A CA 1
ATOM 639 C C . ALA A 1 89 ? 11.595 -1.331 3.019 1.00 90.44 89 ALA A C 1
ATOM 641 O O . ALA A 1 89 ? 11.047 -2.250 3.623 1.00 90.44 89 ALA A O 1
ATOM 642 N N . GLY A 1 90 ? 11.616 -0.103 3.497 1.00 91.44 90 GLY A N 1
ATOM 643 C CA . GLY A 1 90 ? 10.957 0.312 4.719 1.00 91.44 90 GLY A CA 1
ATOM 644 C C . GLY A 1 90 ? 11.127 1.807 4.904 1.00 91.44 90 GLY A C 1
ATOM 645 O O . GLY A 1 90 ? 12.062 2.420 4.386 1.00 91.44 90 GLY A O 1
ATOM 646 N N . SER A 1 91 ? 10.207 2.404 5.643 1.00 89.31 91 SER A N 1
ATOM 647 C CA . SER A 1 91 ? 10.245 3.826 5.949 1.00 89.31 91 SER A CA 1
ATOM 648 C C . SER A 1 91 ? 9.779 4.081 7.369 1.00 89.31 91 SER A C 1
ATOM 650 O O . SER A 1 91 ? 9.121 3.258 8.008 1.00 89.31 91 SER A O 1
ATOM 652 N N . ARG A 1 92 ? 10.128 5.258 7.877 1.00 84.62 92 ARG A N 1
ATOM 653 C CA . ARG A 1 92 ? 9.506 5.800 9.087 1.00 84.62 92 ARG A CA 1
ATOM 654 C C . ARG A 1 92 ? 8.394 6.755 8.641 1.00 84.62 92 ARG A C 1
ATOM 656 O O . ARG A 1 92 ? 7.735 6.511 7.637 1.00 84.62 92 ARG A O 1
ATOM 663 N N . TYR A 1 93 ? 8.247 7.880 9.331 1.00 81.81 93 TYR A N 1
ATOM 664 C CA . TYR A 1 93 ? 7.328 8.965 8.969 1.00 81.81 93 TYR A CA 1
ATOM 665 C C . TYR A 1 93 ? 7.719 9.744 7.694 1.00 81.81 93 TYR A C 1
ATOM 667 O O . TYR A 1 93 ? 7.030 10.686 7.321 1.00 81.81 93 TYR A O 1
ATOM 675 N N . ALA A 1 94 ? 8.834 9.390 7.051 1.00 83.81 94 ALA A N 1
ATOM 676 C CA . ALA A 1 94 ? 9.322 9.963 5.800 1.00 83.81 94 ALA A CA 1
ATOM 677 C C . ALA A 1 94 ? 10.284 8.972 5.118 1.00 83.81 94 ALA A C 1
ATOM 679 O O . ALA A 1 94 ? 10.671 7.966 5.724 1.00 83.81 94 ALA A O 1
ATOM 680 N N . GLY A 1 95 ? 10.701 9.285 3.886 1.00 87.38 95 GLY A N 1
ATOM 681 C CA . GLY A 1 95 ? 11.626 8.448 3.115 1.00 87.38 95 GLY A CA 1
ATOM 682 C C . GLY A 1 95 ? 10.983 7.134 2.681 1.00 87.38 95 GLY A C 1
ATOM 683 O O . GLY A 1 95 ? 11.523 6.067 2.954 1.00 87.38 95 GLY A O 1
ATOM 684 N N . PHE A 1 96 ? 9.792 7.215 2.087 1.00 89.62 96 PHE A N 1
ATOM 685 C CA . PHE A 1 96 ? 9.064 6.061 1.562 1.00 89.62 96 PHE A CA 1
ATOM 686 C C . PHE A 1 96 ? 9.864 5.357 0.463 1.00 89.62 96 PHE A C 1
ATOM 688 O O . PHE A 1 96 ? 10.558 6.005 -0.317 1.00 89.62 96 PHE A O 1
ATOM 695 N N . THR A 1 97 ? 9.781 4.027 0.438 1.00 88.44 97 THR A N 1
ATOM 696 C CA . THR A 1 97 ? 10.602 3.161 -0.429 1.00 88.44 97 THR A CA 1
ATOM 697 C C . THR A 1 97 ? 9.771 2.145 -1.215 1.00 88.44 97 THR A C 1
ATOM 699 O O . THR A 1 97 ? 10.286 1.126 -1.671 1.00 88.44 97 THR A O 1
ATOM 702 N N . PHE A 1 98 ? 8.480 2.431 -1.382 1.00 89.75 98 PHE A N 1
ATOM 703 C CA . PHE A 1 98 ? 7.580 1.704 -2.271 1.00 89.75 98 PHE A CA 1
ATOM 704 C C . PHE A 1 98 ? 7.134 2.659 -3.376 1.00 89.75 98 PHE A C 1
ATOM 706 O O . PHE A 1 98 ? 6.701 3.777 -3.087 1.00 89.75 98 PHE A O 1
ATOM 713 N N . TRP A 1 99 ? 7.260 2.214 -4.624 1.00 88.19 99 TRP A N 1
ATOM 714 C CA . TRP A 1 99 ? 6.903 2.979 -5.815 1.00 88.19 99 TRP A CA 1
ATOM 715 C C . TRP A 1 99 ? 5.835 2.241 -6.617 1.00 88.19 99 TRP A C 1
ATOM 717 O O . TRP A 1 99 ? 5.832 1.006 -6.624 1.00 88.19 99 TRP A O 1
ATOM 727 N N . PRO A 1 100 ? 4.936 2.975 -7.289 1.00 88.88 100 PRO A N 1
ATOM 728 C CA . PRO A 1 100 ? 3.996 2.372 -8.214 1.00 88.88 100 PRO A CA 1
ATOM 729 C C . PRO A 1 100 ? 4.715 1.911 -9.489 1.00 88.88 100 PRO A C 1
ATOM 731 O O . PRO A 1 100 ? 5.720 2.489 -9.894 1.00 88.88 100 PRO A O 1
ATOM 734 N N . GLY A 1 101 ? 4.169 0.883 -10.133 1.00 78.94 101 GLY A N 1
ATOM 735 C CA . GLY A 1 101 ? 4.663 0.358 -11.405 1.00 78.94 101 GLY A CA 1
ATOM 736 C C . GLY A 1 101 ? 5.242 -1.047 -11.266 1.00 78.94 101 GLY A C 1
ATOM 737 O O . GLY A 1 101 ? 5.911 -1.342 -10.271 1.00 78.94 101 GLY A O 1
ATOM 738 N N . PRO A 1 102 ? 4.983 -1.949 -12.225 1.00 82.31 102 PRO A N 1
ATOM 739 C CA . PRO A 1 102 ? 5.598 -3.256 -12.202 1.00 82.31 102 PRO A CA 1
ATOM 740 C C . PRO A 1 102 ? 7.087 -3.107 -12.503 1.00 82.31 102 PRO A C 1
ATOM 742 O O . PRO A 1 102 ? 7.499 -2.305 -13.341 1.00 82.31 102 PRO A O 1
ATOM 745 N N . LEU A 1 103 ? 7.897 -3.919 -11.834 1.00 83.31 103 LEU A N 1
ATOM 746 C CA . LEU A 1 103 ? 9.268 -4.134 -12.274 1.00 83.31 103 LEU A CA 1
ATOM 747 C C . LEU A 1 103 ? 9.244 -4.859 -13.623 1.00 83.31 103 LEU A C 1
ATOM 749 O O . LEU A 1 103 ? 8.422 -5.753 -13.840 1.00 83.31 103 LEU A O 1
ATOM 753 N N . GLY A 1 104 ? 10.161 -4.488 -14.512 1.00 79.88 104 GLY A N 1
ATOM 754 C CA . GLY A 1 104 ? 10.393 -5.233 -15.742 1.00 79.88 104 GLY A CA 1
ATOM 755 C C . GL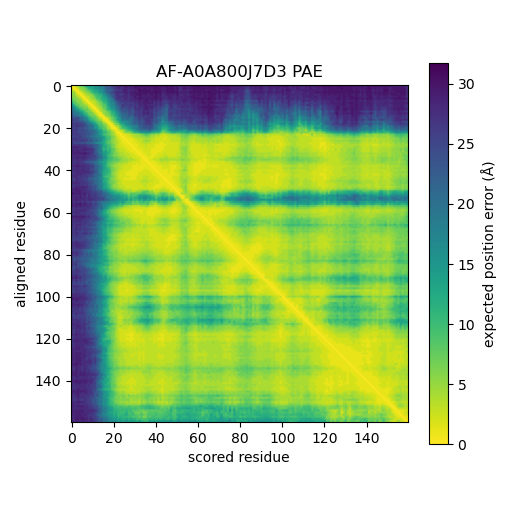Y A 1 104 ? 11.104 -6.564 -15.481 1.00 79.88 104 GLY A C 1
ATOM 756 O O . GLY A 1 104 ? 11.501 -6.888 -14.355 1.00 79.88 104 GLY A O 1
ATOM 757 N N . GLU A 1 105 ? 11.304 -7.343 -16.546 1.00 81.62 105 GLU A N 1
ATOM 758 C CA . GLU A 1 105 ? 12.056 -8.598 -16.469 1.00 81.62 105 GLU A CA 1
ATOM 759 C C . GLU A 1 105 ? 13.449 -8.387 -15.853 1.00 81.62 105 GLU A C 1
ATOM 761 O O . GLU A 1 105 ? 14.114 -7.377 -16.085 1.00 81.62 105 GLU A O 1
ATOM 766 N N . GLY A 1 106 ? 13.890 -9.342 -15.029 1.00 78.88 106 GL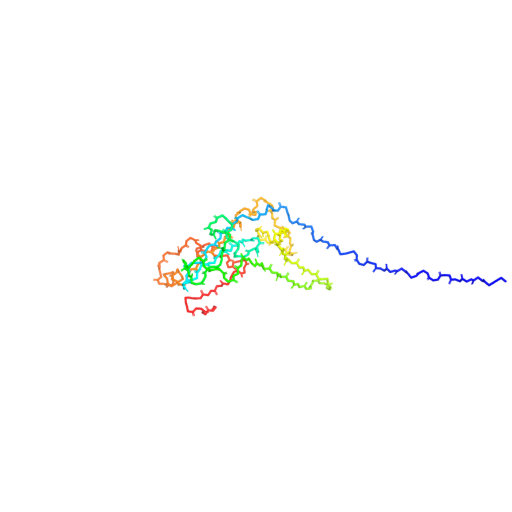Y A N 1
ATOM 767 C CA . GLY A 1 106 ? 15.191 -9.259 -14.358 1.00 78.88 106 GLY A CA 1
ATOM 768 C C . GLY A 1 106 ? 15.302 -8.138 -13.316 1.00 78.88 106 GLY A C 1
ATOM 769 O O . GLY A 1 106 ? 16.414 -7.705 -13.030 1.00 78.88 106 GLY A O 1
ATOM 770 N N . ALA A 1 107 ? 14.176 -7.676 -12.753 1.00 76.38 107 ALA A N 1
ATOM 771 C CA . ALA A 1 107 ? 14.108 -6.542 -11.826 1.00 76.38 107 ALA A CA 1
ATOM 772 C C . ALA A 1 107 ? 14.554 -5.206 -12.449 1.00 76.38 107 ALA A C 1
ATOM 774 O O . ALA A 1 107 ? 15.086 -4.334 -11.758 1.00 76.38 107 ALA A O 1
ATOM 775 N N . ALA A 1 108 ? 14.320 -5.036 -13.755 1.00 83.06 108 ALA A N 1
ATOM 776 C CA . ALA A 1 108 ? 14.459 -3.739 -14.400 1.00 83.06 108 ALA A CA 1
ATOM 777 C C . ALA A 1 108 ? 13.532 -2.714 -13.726 1.00 83.06 108 ALA A C 1
ATOM 779 O O . ALA A 1 108 ? 12.387 -3.027 -13.380 1.00 83.06 108 ALA A O 1
ATOM 780 N N . LEU A 1 109 ? 14.040 -1.495 -13.521 1.00 82.94 109 LEU A N 1
ATOM 781 C CA . LEU A 1 109 ? 13.251 -0.414 -12.931 1.00 82.94 109 LEU A CA 1
ATOM 782 C C . LEU A 1 109 ? 12.024 -0.120 -13.813 1.00 82.94 109 LEU A C 1
ATOM 784 O O . LEU A 1 109 ? 12.125 -0.269 -15.034 1.00 82.94 109 LEU A O 1
ATOM 788 N N . PRO A 1 110 ? 10.887 0.288 -13.220 1.00 82.62 110 PRO A N 1
ATOM 789 C CA . PRO A 1 110 ? 9.690 0.593 -13.992 1.00 82.62 110 PRO A CA 1
ATOM 790 C C . PRO A 1 110 ? 9.932 1.757 -14.959 1.00 82.62 110 PRO A C 1
ATOM 792 O O . PRO A 1 110 ? 10.736 2.651 -14.668 1.00 82.62 110 PRO A O 1
ATOM 795 N N . ASP A 1 111 ? 9.207 1.761 -16.079 1.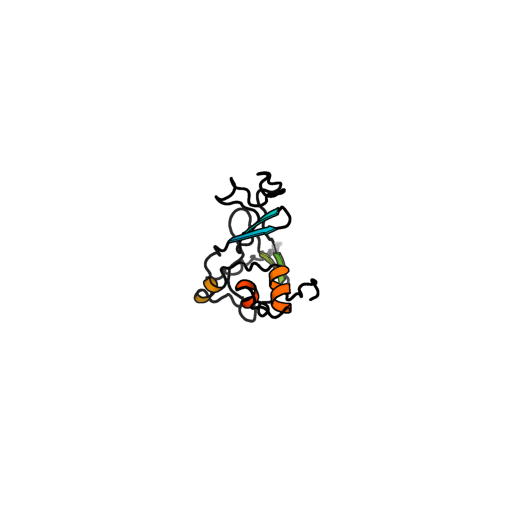00 82.38 111 ASP A N 1
ATOM 796 C CA . ASP A 1 111 ? 9.165 2.909 -16.983 1.00 82.38 111 ASP A CA 1
ATOM 797 C C . ASP A 1 111 ? 8.498 4.097 -16.259 1.00 82.38 111 ASP A C 1
ATOM 799 O O . ASP A 1 111 ? 7.337 3.968 -15.853 1.00 82.38 111 ASP A O 1
ATOM 803 N N . PRO A 1 112 ? 9.198 5.235 -16.059 1.00 79.75 112 PRO A N 1
ATOM 804 C CA . PRO A 1 112 ? 8.629 6.412 -15.403 1.00 79.75 112 PRO A CA 1
ATOM 805 C C . PRO A 1 112 ? 7.329 6.920 -16.037 1.00 79.75 112 PRO A C 1
ATOM 807 O O . PRO A 1 112 ? 6.500 7.470 -15.308 1.00 79.75 112 PRO A O 1
ATOM 810 N N . ASP A 1 113 ? 7.123 6.715 -17.340 1.00 80.31 113 ASP A N 1
ATOM 811 C CA . ASP A 1 113 ? 5.917 7.177 -18.035 1.00 80.31 113 ASP A CA 1
ATOM 812 C C . ASP A 1 113 ? 4.677 6.324 -17.685 1.00 80.31 113 ASP A C 1
ATOM 814 O O . ASP A 1 113 ? 3.544 6.808 -17.762 1.00 80.31 113 ASP A O 1
ATOM 818 N N . ASP A 1 114 ? 4.874 5.096 -17.191 1.00 81.06 114 ASP A N 1
ATOM 819 C CA . ASP A 1 114 ? 3.797 4.147 -16.885 1.00 81.06 114 ASP A CA 1
ATOM 820 C C . ASP A 1 114 ? 3.441 4.067 -15.393 1.00 81.06 114 ASP A C 1
ATOM 822 O O . ASP A 1 114 ? 2.390 3.527 -15.037 1.00 81.06 114 ASP A O 1
ATOM 826 N N . CYS A 1 115 ? 4.268 4.605 -14.487 1.00 84.88 115 CYS A N 1
ATOM 827 C CA . CYS A 1 115 ? 4.081 4.395 -13.045 1.00 84.88 115 CYS A CA 1
ATOM 828 C C . CYS A 1 115 ? 2.728 4.921 -12.537 1.00 84.88 115 CYS A C 1
ATOM 830 O O . CYS A 1 115 ? 2.128 4.323 -11.645 1.00 84.88 115 CYS A O 1
ATOM 832 N N . SER A 1 116 ? 2.208 6.001 -13.129 1.00 86.31 116 SER A N 1
ATOM 833 C CA . SER A 1 116 ? 0.928 6.608 -12.730 1.00 86.31 116 SER A CA 1
ATOM 834 C C . SER A 1 116 ? -0.272 5.668 -12.907 1.00 86.31 116 SER A C 1
ATOM 836 O O . SER A 1 116 ? -1.187 5.683 -12.085 1.00 86.31 116 SER A O 1
ATOM 838 N N . ALA A 1 117 ? -0.250 4.777 -13.905 1.00 86.75 117 ALA A N 1
ATOM 839 C CA . ALA A 1 117 ? -1.303 3.779 -14.114 1.00 86.75 117 ALA A CA 1
ATOM 840 C C . ALA A 1 117 ? -1.383 2.752 -12.966 1.00 86.75 117 ALA A C 1
ATOM 842 O O . ALA A 1 117 ? -2.422 2.122 -12.742 1.00 86.75 117 ALA A O 1
ATOM 843 N N . TYR A 1 118 ? -0.288 2.606 -12.220 1.00 88.94 118 TYR A N 1
ATOM 844 C CA . TYR A 1 118 ? -0.156 1.715 -11.074 1.00 88.94 118 TYR A CA 1
ATOM 845 C C . TYR A 1 118 ? -0.179 2.467 -9.736 1.00 88.94 118 TYR A C 1
ATOM 847 O O . TYR A 1 118 ? -0.089 1.828 -8.685 1.00 88.94 118 TYR A O 1
ATOM 855 N N . ASP A 1 119 ? -0.345 3.796 -9.743 1.00 92.56 119 ASP A N 1
ATOM 856 C CA . ASP A 1 119 ? -0.603 4.596 -8.543 1.00 92.56 119 ASP A CA 1
ATOM 857 C C . ASP A 1 119 ? -2.054 4.392 -8.086 1.00 92.56 119 ASP A C 1
ATOM 859 O O . ASP A 1 119 ? -2.919 5.259 -8.198 1.00 92.56 119 ASP A O 1
ATOM 863 N N . ARG A 1 120 ? -2.346 3.173 -7.625 1.00 91.19 120 ARG A N 1
ATOM 864 C CA . ARG A 1 120 ? -3.688 2.742 -7.234 1.00 91.19 120 ARG A CA 1
ATOM 865 C C . ARG A 1 120 ? -3.656 1.710 -6.118 1.00 91.19 120 ARG A C 1
ATOM 867 O O . ARG A 1 120 ? -2.682 0.984 -5.938 1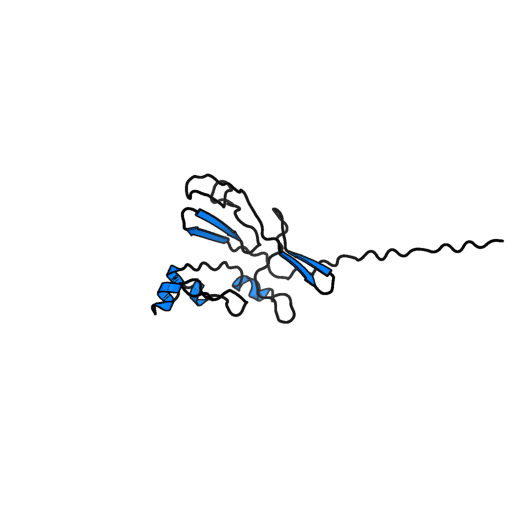.00 91.19 120 ARG A O 1
ATOM 874 N N . ILE A 1 121 ? -4.775 1.609 -5.409 1.00 92.50 121 ILE A N 1
ATOM 875 C CA . ILE A 1 121 ? -5.058 0.541 -4.449 1.00 92.50 121 ILE A CA 1
ATOM 876 C C . ILE A 1 121 ? -6.355 -0.124 -4.889 1.00 92.50 121 ILE A C 1
ATOM 878 O O . ILE A 1 121 ? -7.353 0.557 -5.100 1.00 92.50 121 ILE A O 1
ATOM 882 N N . TYR A 1 122 ? -6.322 -1.444 -5.045 1.00 91.69 122 TYR A N 1
ATOM 883 C CA . TYR A 1 122 ? -7.480 -2.236 -5.440 1.00 91.69 122 TYR A CA 1
ATOM 884 C C . TYR A 1 122 ? -8.301 -2.600 -4.203 1.00 91.69 122 TYR A C 1
ATOM 886 O O . TYR A 1 122 ? -7.749 -3.113 -3.226 1.00 91.69 122 TYR A O 1
ATOM 894 N N . VAL A 1 123 ? -9.613 -2.382 -4.251 1.00 90.06 123 VAL A N 1
ATOM 895 C CA . VAL A 1 123 ? -10.540 -2.776 -3.189 1.00 90.06 123 VAL A CA 1
ATOM 896 C C . VAL A 1 123 ? -11.513 -3.808 -3.739 1.00 90.06 123 VAL A C 1
ATOM 898 O O . VAL A 1 123 ? -12.408 -3.503 -4.521 1.00 90.06 123 VAL A O 1
ATOM 901 N N . VAL A 1 124 ? -11.340 -5.051 -3.299 1.00 90.81 124 VAL A N 1
ATOM 902 C CA . VAL A 1 124 ? -12.195 -6.177 -3.683 1.00 90.81 124 VAL A CA 1
ATOM 903 C C . VAL A 1 124 ? -12.760 -6.810 -2.422 1.00 90.81 124 VAL A C 1
ATOM 905 O O . VAL A 1 124 ? -12.022 -7.145 -1.494 1.00 90.81 124 VAL A O 1
ATOM 908 N N . SER A 1 125 ? -14.080 -6.966 -2.374 1.00 90.25 125 SER A N 1
ATOM 909 C CA . SER A 1 125 ? -14.771 -7.651 -1.286 1.00 90.25 125 SER A CA 1
ATOM 910 C C . SER A 1 125 ? -15.137 -9.089 -1.660 1.00 90.25 125 SER A C 1
ATOM 912 O O . SER A 1 125 ? -15.266 -9.437 -2.832 1.00 90.25 125 SER A O 1
ATOM 914 N N . GLN A 1 126 ? -15.402 -9.923 -0.652 1.00 90.19 126 GLN A N 1
ATOM 915 C CA . GLN A 1 126 ? -15.953 -11.266 -0.871 1.00 90.19 126 GLN A CA 1
ATOM 916 C C . GLN A 1 126 ? -17.282 -11.224 -1.648 1.00 90.19 126 GLN A C 1
ATOM 918 O O . GLN A 1 126 ? -17.566 -12.122 -2.434 1.00 90.19 126 GLN A O 1
ATOM 923 N N . ALA A 1 127 ? -18.084 -10.171 -1.454 1.00 91.56 127 ALA A N 1
ATOM 924 C CA . ALA A 1 127 ? -19.339 -9.985 -2.173 1.00 91.56 127 ALA A CA 1
ATOM 925 C C . ALA A 1 127 ? -19.117 -9.688 -3.664 1.00 91.56 127 ALA A C 1
ATOM 927 O O . ALA A 1 127 ? -19.886 -10.173 -4.490 1.00 91.56 127 ALA A O 1
ATOM 928 N N . ASP A 1 128 ? -18.063 -8.942 -4.018 1.00 94.00 128 ASP A N 1
ATOM 929 C CA . ASP A 1 128 ? -17.703 -8.704 -5.422 1.00 94.00 128 ASP A CA 1
ATOM 930 C C . ASP A 1 128 ? -17.343 -10.014 -6.123 1.00 94.00 128 ASP A C 1
ATOM 932 O O . ASP A 1 128 ? -17.846 -10.287 -7.211 1.00 94.00 128 ASP A O 1
ATOM 936 N N . VAL A 1 129 ? -16.534 -10.851 -5.464 1.00 94.06 129 VAL A N 1
ATOM 937 C CA . VAL A 1 129 ? -16.139 -12.164 -5.995 1.00 94.06 129 VAL A CA 1
ATOM 938 C C . VAL A 1 129 ? -17.349 -13.093 -6.114 1.00 94.06 129 VAL A C 1
ATOM 940 O O . VAL A 1 129 ? -17.545 -13.697 -7.162 1.00 94.06 129 VAL A O 1
ATOM 943 N N . ALA A 1 130 ? -18.208 -13.162 -5.092 1.00 94.94 130 ALA A N 1
ATOM 944 C CA . ALA A 1 130 ? -19.398 -14.015 -5.113 1.00 94.94 130 ALA A CA 1
ATOM 945 C C . ALA A 1 130 ? -20.388 -13.632 -6.226 1.00 94.94 130 ALA A C 1
ATOM 947 O O . ALA A 1 130 ? -20.962 -14.507 -6.872 1.00 94.94 130 ALA A O 1
ATOM 948 N N . ARG A 1 131 ? -20.582 -12.330 -6.474 1.00 95.75 131 ARG A N 1
ATOM 949 C CA . ARG A 1 131 ? -21.416 -11.841 -7.583 1.00 95.75 131 ARG A CA 1
ATOM 950 C C . ARG A 1 131 ? -20.832 -12.225 -8.939 1.00 95.75 131 ARG A C 1
ATOM 952 O O . ARG A 1 131 ? -21.562 -12.713 -9.798 1.00 95.75 131 ARG A O 1
ATOM 959 N N . TYR A 1 132 ? -19.523 -12.045 -9.106 1.00 95.44 132 TYR A N 1
ATOM 960 C CA . TYR A 1 132 ? -18.824 -12.432 -10.328 1.00 95.44 132 TYR A CA 1
ATOM 961 C C . TYR A 1 132 ? -18.918 -13.945 -10.591 1.00 95.44 132 TYR A C 1
ATOM 963 O O . TYR A 1 132 ? -19.280 -14.361 -11.688 1.00 95.44 132 TYR A O 1
ATOM 971 N N . GLU A 1 133 ? -18.702 -14.781 -9.571 1.00 94.62 133 GLU A N 1
ATOM 972 C CA . GLU A 1 133 ? -18.885 -16.240 -9.665 1.00 94.62 133 GLU A CA 1
ATOM 973 C C . GLU A 1 133 ? -20.343 -16.640 -9.957 1.00 94.62 133 GLU A C 1
ATOM 975 O O . GLU A 1 133 ? -20.594 -17.658 -10.602 1.00 94.62 133 GLU A O 1
ATOM 980 N N . GLY A 1 134 ? -21.309 -15.825 -9.524 1.00 96.19 134 GLY A N 1
ATOM 981 C CA . GLY A 1 134 ? -22.731 -15.964 -9.846 1.00 96.19 134 GLY A CA 1
ATOM 982 C C . GLY A 1 134 ? -23.112 -15.557 -11.276 1.00 96.19 134 GLY A C 1
ATOM 983 O O . GLY A 1 134 ? -24.273 -15.717 -11.653 1.00 96.19 134 GLY A O 1
ATOM 984 N N . GLY A 1 135 ? -22.160 -15.057 -12.072 1.00 96.69 135 GLY A N 1
ATOM 985 C CA . GLY A 1 135 ? -22.359 -14.652 -13.465 1.00 96.69 135 GLY A CA 1
ATOM 986 C C . GLY A 1 135 ? -22.709 -13.175 -13.666 1.00 96.69 135 GLY A C 1
ATOM 987 O O . GLY A 1 135 ? -23.121 -12.803 -14.763 1.00 96.69 135 GLY A O 1
ATOM 988 N N . GLU A 1 136 ? -22.575 -12.334 -12.639 1.00 97.75 136 GLU A N 1
ATOM 989 C CA . GLU A 1 136 ? -22.695 -10.882 -12.795 1.00 97.75 136 GLU A CA 1
ATOM 990 C C . GLU A 1 136 ? -21.398 -10.243 -13.310 1.00 97.75 136 GLU A C 1
ATOM 992 O O . GLU A 1 136 ? -20.305 -10.792 -13.172 1.00 97.75 136 GLU A O 1
ATOM 997 N N . GLU A 1 137 ? -21.513 -9.020 -13.834 1.00 96.75 137 GLU A N 1
ATOM 998 C CA . GLU A 1 137 ? -20.348 -8.216 -14.203 1.00 96.75 137 GLU A CA 1
ATOM 999 C C . GLU A 1 137 ? -19.472 -7.897 -12.971 1.00 96.75 137 GLU A C 1
ATOM 1001 O O . GLU A 1 137 ? -19.997 -7.497 -11.912 1.00 96.75 137 GLU A O 1
ATOM 1006 N N . PRO A 1 138 ? -18.137 -8.045 -13.090 1.00 95.44 138 PRO A N 1
ATOM 1007 C CA . PRO A 1 138 ? -17.212 -7.751 -12.005 1.00 95.44 138 PRO A CA 1
ATOM 1008 C C . PRO A 1 138 ? -17.220 -6.258 -11.656 1.00 95.44 138 PRO A C 1
ATOM 1010 O O . PRO A 1 138 ? -17.483 -5.392 -12.492 1.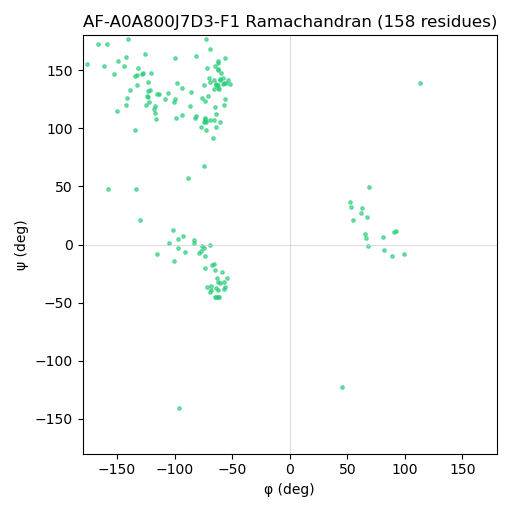00 95.44 138 PRO A O 1
ATOM 1013 N N . SER A 1 139 ? -16.879 -5.933 -10.405 1.00 94.94 139 SER A N 1
ATOM 1014 C CA . SER A 1 139 ? -16.554 -4.548 -10.050 1.00 94.94 139 SER A CA 1
ATOM 1015 C C . SER A 1 139 ? -15.323 -4.078 -10.837 1.00 94.94 139 SER A C 1
ATOM 1017 O O . SER A 1 139 ? -14.516 -4.893 -11.279 1.00 94.94 139 SER A O 1
ATOM 1019 N N . ALA A 1 140 ? -15.141 -2.764 -10.997 1.00 94.38 140 ALA A N 1
ATOM 1020 C CA . ALA A 1 140 ? -14.011 -2.223 -11.760 1.00 94.38 140 ALA A CA 1
ATOM 1021 C C . ALA A 1 140 ? -12.642 -2.692 -11.221 1.00 94.38 140 ALA A C 1
ATOM 1023 O O . ALA A 1 140 ? -11.742 -3.005 -12.000 1.00 94.38 140 ALA A O 1
ATOM 1024 N N . ASP A 1 141 ? -12.497 -2.788 -9.897 1.00 93.38 141 ASP A N 1
ATOM 1025 C CA . ASP A 1 141 ? -11.269 -3.280 -9.269 1.00 93.38 141 ASP A CA 1
ATOM 1026 C C . ASP A 1 141 ? -11.078 -4.787 -9.442 1.00 93.38 141 ASP A C 1
ATOM 1028 O O . ASP A 1 141 ? -9.950 -5.222 -9.665 1.00 93.38 141 ASP A O 1
ATOM 1032 N N . LEU A 1 142 ? -12.157 -5.576 -9.396 1.00 94.38 142 LEU A N 1
ATOM 1033 C CA . LEU A 1 142 ? -12.085 -7.011 -9.665 1.00 94.38 142 LEU A CA 1
ATOM 1034 C C . LEU A 1 142 ? -11.770 -7.287 -11.145 1.00 94.38 142 LEU A C 1
ATOM 1036 O O . LEU A 1 142 ? -10.964 -8.160 -11.448 1.00 94.38 142 LEU A O 1
ATOM 1040 N N . ALA A 1 143 ? -12.344 -6.507 -12.065 1.00 94.38 143 ALA A N 1
ATOM 1041 C CA . ALA A 1 143 ? -12.093 -6.611 -13.501 1.00 94.38 143 ALA A CA 1
ATOM 1042 C C . ALA A 1 143 ? -10.635 -6.290 -13.864 1.00 94.38 143 ALA A C 1
ATOM 1044 O O . ALA A 1 143 ? -10.059 -6.913 -14.752 1.00 94.38 143 ALA A O 1
ATOM 1045 N N . ALA A 1 144 ? -10.039 -5.316 -13.174 1.00 92.81 144 ALA A N 1
ATOM 1046 C CA . ALA A 1 144 ? -8.657 -4.899 -13.380 1.00 92.81 144 ALA A CA 1
ATOM 1047 C C . ALA A 1 144 ? -7.656 -5.621 -12.460 1.00 92.81 144 ALA A C 1
ATOM 1049 O O . ALA A 1 144 ? -6.489 -5.230 -12.423 1.00 92.81 144 ALA A O 1
ATOM 1050 N N . TRP A 1 145 ? -8.094 -6.626 -11.693 1.00 92.94 145 TRP A N 1
ATOM 1051 C CA . TRP A 1 145 ? -7.280 -7.261 -10.658 1.00 92.94 145 TRP A CA 1
ATOM 1052 C C . TRP A 1 145 ? -5.961 -7.814 -11.238 1.00 92.94 145 TRP A C 1
ATOM 1054 O O . TRP A 1 145 ? -5.990 -8.596 -12.195 1.00 92.94 145 TRP A O 1
ATOM 1064 N N . PRO A 1 146 ? -4.783 -7.442 -10.696 1.00 90.19 146 PRO A N 1
ATOM 1065 C CA . PRO A 1 146 ? -3.519 -7.613 -11.405 1.00 90.19 146 PRO A CA 1
ATOM 1066 C C . PRO A 1 146 ? -2.893 -8.993 -11.147 1.00 90.19 146 PRO A C 1
ATOM 1068 O O . PRO A 1 146 ? -1.752 -9.104 -10.698 1.00 90.19 146 PRO A O 1
ATOM 1071 N N . VAL A 1 147 ? -3.627 -10.070 -11.449 1.00 89.50 147 VAL A N 1
ATOM 1072 C CA . VAL A 1 147 ? -3.148 -11.461 -11.287 1.00 89.50 147 VAL A CA 1
ATOM 1073 C C . VAL A 1 147 ? -1.845 -11.720 -12.044 1.00 89.50 147 VAL A C 1
ATOM 1075 O O . VAL A 1 147 ? -0.956 -12.397 -11.536 1.00 89.50 147 VAL A O 1
ATOM 1078 N N . GLY A 1 148 ? -1.687 -11.114 -13.227 1.00 85.31 148 GLY A N 1
ATOM 1079 C CA . GLY A 1 148 ? -0.468 -11.214 -14.037 1.00 85.31 148 GLY A CA 1
ATOM 1080 C C . GLY A 1 148 ? 0.764 -10.569 -13.394 1.00 85.31 148 GLY A C 1
ATOM 1081 O O . GLY A 1 148 ? 1.882 -10.879 -13.788 1.00 85.31 148 GLY A O 1
ATOM 1082 N N . LEU A 1 149 ? 0.570 -9.716 -12.382 1.00 82.25 149 LEU A N 1
ATOM 1083 C CA . LEU A 1 149 ? 1.634 -9.098 -11.584 1.00 82.25 149 LEU A CA 1
ATOM 1084 C C . LEU A 1 149 ? 1.815 -9.787 -10.220 1.00 82.25 149 LEU A C 1
ATOM 1086 O O . LEU A 1 149 ? 2.494 -9.258 -9.344 1.00 82.25 149 LEU A O 1
ATOM 1090 N N . GLY A 1 150 ? 1.205 -10.961 -10.027 1.00 82.81 150 GLY A N 1
ATOM 1091 C CA . GLY A 1 150 ? 1.339 -11.761 -8.811 1.00 82.81 150 GLY A CA 1
ATOM 1092 C C . GLY A 1 150 ? 0.307 -11.463 -7.724 1.00 82.81 150 GLY A C 1
ATOM 1093 O O . GLY A 1 150 ? 0.464 -11.953 -6.605 1.00 82.81 150 GLY A O 1
ATOM 1094 N N . ALA A 1 151 ? -0.752 -10.694 -8.013 1.00 88.12 151 ALA A N 1
ATOM 1095 C CA . ALA A 1 151 ? -1.859 -10.574 -7.069 1.00 88.12 151 ALA A CA 1
ATOM 1096 C C . ALA A 1 151 ? -2.550 -11.936 -6.875 1.00 88.12 151 ALA A C 1
ATOM 1098 O O . ALA A 1 151 ? -2.778 -12.652 -7.856 1.00 88.12 151 ALA A O 1
ATOM 1099 N N . PRO A 1 152 ? -2.899 -12.311 -5.632 1.00 86.94 152 PRO A N 1
ATOM 1100 C CA . PRO A 1 152 ? -3.522 -13.597 -5.361 1.00 86.94 152 PRO A CA 1
ATOM 1101 C C . PRO A 1 152 ? -4.889 -13.685 -6.044 1.00 86.94 152 PRO A C 1
ATOM 1103 O O . PRO A 1 152 ? -5.671 -12.735 -6.004 1.00 86.94 152 PRO A O 1
ATOM 1106 N N . ALA A 1 153 ? -5.186 -14.836 -6.641 1.00 86.38 153 ALA A N 1
ATOM 1107 C CA . ALA A 1 153 ? -6.524 -15.190 -7.090 1.00 86.38 153 ALA A CA 1
ATOM 1108 C C . ALA A 1 153 ? -7.124 -16.135 -6.046 1.00 86.38 153 ALA A C 1
ATOM 1110 O O . ALA A 1 153 ? -6.512 -17.145 -5.715 1.00 86.38 153 ALA A O 1
ATOM 1111 N N . VAL A 1 154 ? -8.272 -15.770 -5.478 1.00 84.00 154 VAL A N 1
ATOM 1112 C CA . VAL A 1 154 ? -9.017 -16.612 -4.536 1.00 84.00 154 VAL A CA 1
ATOM 1113 C C . VAL A 1 154 ? -10.493 -16.596 -4.908 1.00 84.00 154 VAL A C 1
ATOM 1115 O O . VAL A 1 154 ? -11.020 -15.574 -5.346 1.00 84.00 154 VAL A O 1
ATOM 1118 N N . THR A 1 155 ? -11.158 -17.730 -4.716 1.00 84.50 155 THR A N 1
ATOM 1119 C CA . THR A 1 155 ? -12.614 -17.869 -4.847 1.00 84.50 155 THR A CA 1
ATOM 1120 C C . THR A 1 155 ? -13.345 -17.136 -3.724 1.00 84.50 155 THR A C 1
ATOM 1122 O O . THR A 1 155 ? -12.753 -16.807 -2.689 1.00 84.50 155 THR A O 1
ATOM 1125 N N . ALA A 1 156 ? -14.665 -16.965 -3.845 1.00 82.00 156 ALA A N 1
ATOM 1126 C CA . ALA A 1 156 ? -15.480 -16.386 -2.772 1.00 82.00 156 ALA A CA 1
ATOM 1127 C C . ALA A 1 156 ? -15.398 -17.192 -1.459 1.00 82.00 156 ALA A C 1
ATOM 1129 O O . ALA A 1 156 ? -15.602 -16.644 -0.376 1.00 82.00 156 ALA A O 1
ATOM 1130 N N . SER A 1 157 ? -15.062 -18.484 -1.532 1.00 83.00 157 SER A N 1
ATOM 1131 C CA . SER A 1 157 ? -14.839 -19.345 -0.362 1.00 83.00 157 SER A CA 1
ATOM 1132 C C . SER A 1 157 ? -13.464 -19.162 0.301 1.00 83.00 157 SER A C 1
ATOM 1134 O O . SER A 1 157 ? -13.217 -19.727 1.366 1.00 83.00 157 SER A O 1
ATOM 1136 N N . GLY A 1 158 ? -12.571 -18.380 -0.312 1.00 78.62 158 GLY A N 1
ATOM 1137 C CA . GLY A 1 158 ? -11.186 -18.200 0.121 1.00 78.62 158 GLY A CA 1
ATOM 1138 C C . GLY A 1 158 ? -10.240 -19.319 -0.325 1.00 78.62 158 GLY A C 1
ATOM 1139 O O . GLY A 1 158 ? -9.084 -19.328 0.095 1.00 78.62 158 GLY A O 1
ATOM 1140 N N . ALA A 1 159 ? -10.702 -20.258 -1.158 1.00 80.31 159 ALA A N 1
ATOM 1141 C CA . ALA A 1 159 ? -9.827 -21.240 -1.795 1.00 80.31 159 ALA A CA 1
ATOM 1142 C C . ALA A 1 159 ? -9.008 -20.576 -2.922 1.00 80.31 159 ALA A C 1
ATOM 1144 O O . ALA A 1 159 ? -9.599 -19.772 -3.649 1.00 80.31 159 ALA A O 1
ATOM 1145 N N . PRO A 1 160 ? -7.702 -20.878 -3.051 1.00 75.25 160 PRO A N 1
ATOM 1146 C CA . PRO A 1 160 ? -6.857 -20.386 -4.141 1.00 75.25 160 PRO A CA 1
ATOM 1147 C C . PRO A 1 160 ? -7.240 -20.978 -5.503 1.00 75.25 160 PRO A C 1
ATOM 1149 O O . PRO A 1 160 ? -7.898 -22.046 -5.526 1.00 75.25 160 PRO A O 1
#

Mean predicted aligned error: 9.25 Å

Foldseek 3Di:
DDDDDDDDDPDPPPDPDDDDAFPADAFDAKDWDDDDQWTWIDAQLQKTQQCPPPQVRGRIDPRHPPSDHPDNIDGDKDWDDDPNDIDIQIDDPDDRRGFAAAQDPPRHGGDNVCRVVRSYDADDDLVQLVCVVVVDDGDPSVVVPPVVSPRDDAHSVRHD

pLDDT: mean 83.6, std 14.05, range [38.47, 97.75]

Solvent-accessible surface area (backbone atoms only — not comparable to full-atom values): 9774 Å² total; per-residue (Å²): 137,85,84,80,80,82,80,79,80,80,77,82,73,80,75,82,76,75,76,81,76,60,76,39,67,77,40,79,27,70,41,75,49,77,55,96,58,32,34,37,28,40,34,57,34,37,45,27,16,53,16,65,88,79,43,95,38,41,12,25,24,59,52,48,90,65,86,38,50,93,42,58,61,51,59,55,70,50,72,52,71,58,98,85,41,84,47,75,36,47,46,72,102,56,72,67,59,37,62,32,42,66,62,41,82,94,73,33,68,39,60,49,91,52,12,69,85,40,40,58,69,80,74,77,52,60,65,47,43,43,40,33,76,71,71,45,84,57,47,74,44,59,68,63,52,54,50,94,78,69,44,87,66,60,47,61,87,66,46,110